Protein AF-A0AA41VSZ8-F1 (afdb_monomer_lite)

InterPro domains:
  IPR006564 Zinc finger, PMZ-type [SM00575] (76-101)
  IPR007527 Zinc finger, SWIM-type [PF04434] (69-98)
  IPR007527 Zinc finger, SWIM-type [PS50966] (60-101)

Radius of gyration: 19.93 Å; chains: 1; bounding box: 52×29×48 Å

Secondary structure (DSSP, 8-state):
--HHHHHHHHHHHHHHHHHHHHHHHHH-SSSS-HHHHHHHHHHHHHHTTS-EEE-SSSEEEEE-SS-EEEEETTTTEETTSHHHHHSS--HHHHHHHHHT-

Sequence (101 aa):
MSASAFLDQVRMKIMVMMFDNREVGALMKTPLTTHYEEKLQSLSDEGLAWPVNRASTTIYEVLSDKSSHTVNLENRTCTCQRWRVYGFPCSHALAAMHKGR

Structure (mmCIF, N/CA/C/O backbone):
data_AF-A0AA41VSZ8-F1
#
_entry.id   AF-A0AA41VSZ8-F1
#
loop_
_atom_site.group_PDB
_atom_site.id
_atom_site.type_symbol
_atom_site.label_atom_id
_atom_site.label_alt_id
_atom_site.label_comp_id
_atom_site.label_asym_id
_atom_site.label_entity_id
_atom_site.label_seq_id
_atom_site.pdbx_PDB_ins_code
_atom_site.Cartn_x
_atom_site.Cartn_y
_atom_site.Cartn_z
_atom_site.occupancy
_atom_site.B_iso_or_equiv
_atom_site.auth_seq_id
_atom_site.auth_comp_id
_atom_site.auth_asym_id
_atom_site.auth_atom_id
_atom_site.pdbx_PDB_model_num
ATOM 1 N N . MET A 1 1 ? -34.139 14.510 26.039 1.00 66.44 1 MET A N 1
ATOM 2 C CA . MET A 1 1 ? -32.841 14.020 26.560 1.00 66.44 1 MET A CA 1
ATOM 3 C C . MET A 1 1 ? -31.982 15.224 26.894 1.00 66.44 1 MET A C 1
ATOM 5 O O . MET A 1 1 ? -31.946 16.140 26.083 1.00 66.44 1 MET A O 1
ATOM 9 N N . SER A 1 2 ? -31.344 15.257 28.064 1.00 90.75 2 SER A N 1
ATOM 10 C CA . SER A 1 2 ? -30.374 16.310 28.384 1.00 90.75 2 SER A CA 1
ATOM 11 C C . SER A 1 2 ? -29.072 16.090 27.607 1.00 90.75 2 SER A C 1
ATOM 13 O O . SER A 1 2 ? -28.748 14.961 27.231 1.00 90.75 2 SER A O 1
ATOM 15 N N . ALA A 1 3 ? -28.301 17.160 27.401 1.00 89.06 3 ALA A N 1
ATOM 16 C CA . ALA A 1 3 ? -26.975 17.064 26.792 1.00 89.06 3 ALA A CA 1
ATOM 17 C C . ALA A 1 3 ? -26.049 16.115 27.578 1.00 89.06 3 ALA A C 1
ATOM 19 O O . ALA A 1 3 ? -25.317 15.339 26.972 1.00 89.06 3 ALA A O 1
ATOM 20 N N . SER A 1 4 ? -26.145 16.101 28.914 1.00 92.25 4 SER A N 1
ATOM 21 C CA . SER A 1 4 ? -25.389 15.177 29.770 1.00 92.25 4 SER A CA 1
ATOM 22 C C . SER A 1 4 ? -25.717 13.708 29.490 1.00 92.25 4 SER A C 1
ATOM 24 O O . SER A 1 4 ? -24.809 12.917 29.264 1.00 92.25 4 SER A O 1
ATOM 26 N N . ALA A 1 5 ? -27.003 13.356 29.395 1.00 93.62 5 ALA A N 1
ATOM 27 C CA . ALA A 1 5 ? -27.429 11.981 29.140 1.00 93.62 5 ALA A CA 1
ATOM 28 C C . ALA A 1 5 ? -26.990 11.469 27.756 1.00 93.62 5 ALA A C 1
ATOM 30 O O . ALA A 1 5 ? -26.745 10.277 27.587 1.00 93.62 5 ALA A O 1
ATOM 31 N N . PHE A 1 6 ? -26.888 12.354 26.759 1.00 94.88 6 PHE A N 1
ATOM 32 C CA . PHE A 1 6 ? -26.353 11.999 25.444 1.00 94.88 6 PHE A CA 1
ATOM 33 C C . PHE A 1 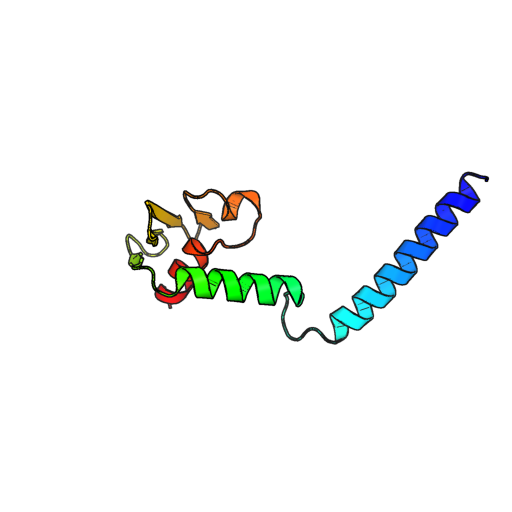6 ? -24.833 11.783 25.483 1.00 94.88 6 PHE A C 1
ATOM 35 O O . PHE A 1 6 ? -24.342 10.784 24.957 1.00 94.88 6 PHE A O 1
ATOM 42 N N . LEU A 1 7 ? -24.091 12.680 26.141 1.00 96.56 7 LEU A N 1
ATOM 43 C CA . LEU A 1 7 ? -22.640 12.546 26.302 1.00 96.56 7 LEU A CA 1
ATOM 44 C C . LEU A 1 7 ? -22.267 11.266 27.059 1.00 96.56 7 LEU A C 1
ATOM 46 O O . LEU A 1 7 ? -21.325 10.580 26.662 1.00 96.56 7 LEU A O 1
ATOM 50 N N . ASP A 1 8 ? -23.040 10.896 28.081 1.00 96.69 8 ASP A N 1
ATOM 51 C CA . ASP A 1 8 ? -22.829 9.651 28.821 1.00 96.69 8 ASP A CA 1
ATOM 52 C C . ASP A 1 8 ? -23.040 8.412 27.939 1.00 96.69 8 ASP A C 1
ATOM 54 O O . ASP A 1 8 ? -22.229 7.488 27.975 1.00 96.69 8 ASP A O 1
ATOM 58 N N . GLN A 1 9 ? -24.050 8.404 27.063 1.00 96.56 9 GLN A N 1
ATOM 59 C CA . GLN A 1 9 ? -24.249 7.303 26.111 1.00 96.56 9 GLN A CA 1
ATOM 60 C C . GLN A 1 9 ? -23.091 7.176 25.114 1.00 96.56 9 GLN A C 1
ATOM 62 O O . GLN A 1 9 ? -22.646 6.065 24.817 1.00 96.56 9 GLN A O 1
ATOM 67 N N . VAL A 1 10 ? -22.581 8.300 24.600 1.00 97.19 10 VAL A N 1
ATOM 68 C CA . VAL A 1 10 ? -21.407 8.303 23.713 1.00 97.19 10 VAL A CA 1
ATOM 69 C C . VAL A 1 10 ? -20.184 7.772 24.457 1.00 97.19 10 VAL A C 1
ATOM 71 O O . VAL A 1 10 ? -19.489 6.895 23.944 1.00 97.19 10 VAL A O 1
ATOM 74 N N . ARG A 1 11 ? -19.956 8.231 25.693 1.00 97.38 11 ARG A N 1
ATOM 75 C CA . ARG A 1 11 ? -18.864 7.748 26.545 1.00 97.38 11 ARG A CA 1
ATOM 76 C C . ARG A 1 11 ? -18.954 6.241 26.778 1.00 97.38 11 ARG A C 1
ATOM 78 O O . ARG A 1 11 ? -17.938 5.562 26.666 1.00 97.38 11 ARG A O 1
ATOM 85 N N . MET A 1 12 ? -20.145 5.713 27.066 1.00 97.69 12 MET A N 1
ATOM 86 C CA . MET A 1 12 ? -20.355 4.274 27.251 1.00 97.69 12 MET A CA 1
ATOM 87 C C . MET A 1 12 ? -20.015 3.484 25.983 1.00 97.69 12 MET A C 1
ATOM 89 O O . MET A 1 12 ? -19.294 2.494 26.065 1.00 97.69 12 MET A O 1
ATOM 93 N N . LYS A 1 13 ? -20.456 3.944 24.804 1.00 98.00 13 LYS A N 1
ATOM 94 C CA . LYS A 1 13 ? -20.116 3.289 23.527 1.00 98.00 13 LYS A CA 1
ATOM 95 C C . LYS A 1 13 ? -18.614 3.291 23.252 1.00 98.00 13 LYS A C 1
ATOM 97 O O . LYS A 1 13 ? -18.076 2.274 22.828 1.00 98.00 13 LYS A O 1
ATOM 102 N N . ILE A 1 14 ? -17.936 4.407 23.524 1.00 98.19 14 ILE A N 1
ATOM 103 C CA . ILE A 1 14 ? -16.478 4.500 23.378 1.00 98.19 14 ILE A CA 1
ATOM 104 C C . ILE A 1 14 ? -15.782 3.544 24.351 1.00 98.19 14 ILE A C 1
ATOM 106 O O . ILE A 1 14 ? -14.849 2.861 23.950 1.00 98.19 14 ILE A O 1
ATOM 110 N N . MET A 1 15 ? -16.243 3.456 25.602 1.00 98.25 15 MET A N 1
ATOM 111 C CA . MET A 1 15 ? -15.661 2.557 26.602 1.00 98.25 15 MET A CA 1
ATOM 112 C C . MET A 1 15 ? -15.769 1.085 26.185 1.00 98.25 15 MET A C 1
ATOM 114 O O . MET A 1 15 ? -14.778 0.367 26.277 1.00 98.25 15 MET A O 1
ATOM 118 N N . VAL A 1 16 ? -16.935 0.656 25.687 1.00 98.06 16 VAL A N 1
ATOM 119 C CA . VAL A 1 16 ? -17.124 -0.707 25.158 1.00 98.06 16 VAL A CA 1
ATOM 120 C C . VAL A 1 16 ? -16.198 -0.949 23.964 1.00 98.06 16 VAL A C 1
ATOM 122 O O . VAL A 1 16 ? -15.425 -1.898 23.979 1.00 98.06 16 VAL A O 1
ATOM 125 N N . MET A 1 17 ? -16.167 -0.029 22.993 1.00 97.62 17 MET A N 1
ATOM 126 C CA . MET A 1 17 ? -15.267 -0.127 21.837 1.00 97.62 17 MET A CA 1
ATOM 127 C C . MET A 1 17 ? -13.787 -0.208 22.250 1.00 97.62 17 MET A C 1
ATOM 129 O O . MET A 1 17 ? -13.015 -0.952 21.654 1.00 97.62 17 MET A O 1
ATOM 133 N N . MET A 1 18 ? -13.367 0.550 23.266 1.00 97.12 18 MET A N 1
ATOM 134 C CA . MET A 1 18 ? -11.998 0.505 23.790 1.00 97.12 18 MET A CA 1
ATOM 135 C C . MET A 1 18 ? -11.675 -0.832 24.457 1.00 97.12 18 MET A C 1
ATOM 137 O O . MET A 1 18 ? -10.556 -1.319 24.306 1.00 97.12 18 MET A O 1
ATOM 141 N N . PHE A 1 19 ? -12.630 -1.412 25.187 1.00 97.25 19 PHE A N 1
ATOM 142 C CA . PHE A 1 19 ? -12.475 -2.732 25.787 1.00 97.25 19 PHE A CA 1
ATOM 143 C C . PHE A 1 19 ? -12.324 -3.809 24.707 1.00 97.25 19 PHE A C 1
ATOM 145 O O . PHE A 1 19 ? -11.331 -4.533 24.715 1.00 97.25 19 PHE A O 1
ATOM 152 N N . ASP A 1 20 ? -13.221 -3.829 23.720 1.00 95.25 20 ASP A N 1
ATOM 153 C CA . ASP A 1 20 ? -13.173 -4.790 22.614 1.00 95.25 20 ASP A CA 1
ATOM 154 C C . ASP A 1 20 ? -11.868 -4.652 21.811 1.00 95.25 20 ASP A C 1
ATOM 156 O O . ASP A 1 20 ? -11.182 -5.637 21.537 1.00 95.25 20 ASP A O 1
ATOM 160 N N . ASN A 1 21 ? -11.455 -3.416 21.504 1.00 92.62 21 ASN A N 1
ATOM 161 C CA . ASN A 1 21 ? -10.187 -3.147 20.822 1.00 92.62 21 ASN A CA 1
ATOM 162 C C . ASN A 1 21 ? -8.973 -3.616 21.635 1.00 92.62 21 ASN A C 1
ATOM 164 O O . ASN A 1 21 ? -7.978 -4.043 21.050 1.00 92.62 21 ASN A O 1
ATOM 168 N N . ARG A 1 22 ? -9.028 -3.536 22.971 1.00 94.25 22 ARG A N 1
ATOM 169 C CA . ARG A 1 22 ? -7.957 -4.022 23.849 1.00 94.25 22 ARG A CA 1
ATOM 170 C C . ARG A 1 22 ? -7.874 -5.546 23.833 1.00 94.25 22 ARG A C 1
ATOM 172 O O . ARG A 1 22 ? -6.766 -6.066 23.746 1.00 94.25 22 ARG A O 1
ATOM 179 N N . GLU A 1 23 ? -9.007 -6.238 23.908 1.00 94.94 23 GLU A N 1
ATOM 180 C CA . GLU A 1 23 ? -9.070 -7.704 23.840 1.00 94.94 23 GLU A CA 1
ATOM 181 C C . GLU A 1 23 ? -8.526 -8.204 22.496 1.00 94.94 23 GLU A C 1
ATOM 183 O O . GLU A 1 23 ? -7.627 -9.041 22.455 1.00 94.94 23 GLU A O 1
ATOM 188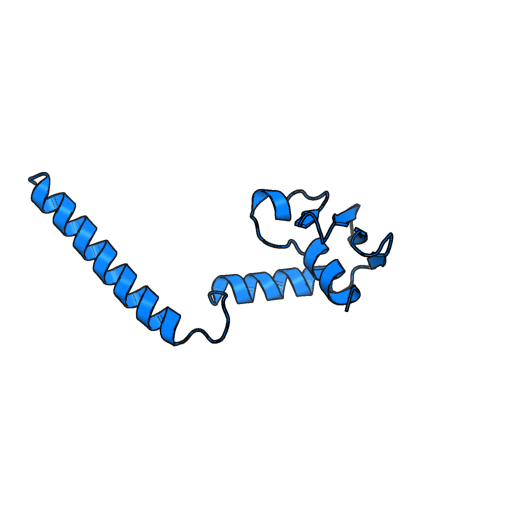 N N . VAL A 1 24 ? -8.990 -7.612 21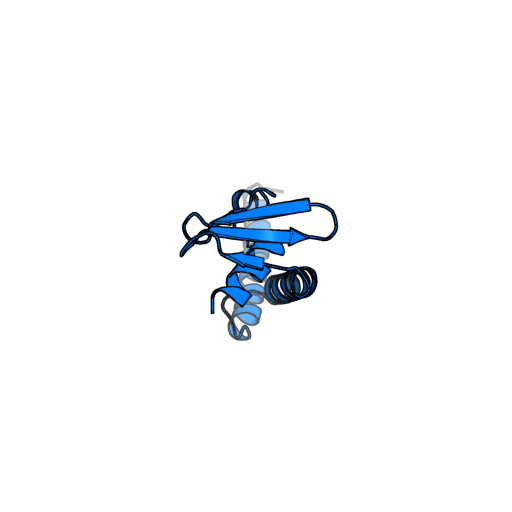.390 1.00 90.94 24 VAL A N 1
ATOM 189 C CA . VAL A 1 24 ? -8.489 -7.918 20.043 1.00 90.94 24 VAL A CA 1
ATOM 190 C C . VAL A 1 24 ? -6.995 -7.606 19.934 1.00 90.94 24 VAL A C 1
ATOM 192 O O . VAL A 1 24 ? -6.224 -8.438 19.459 1.00 90.94 24 VAL A O 1
ATOM 195 N N . GLY A 1 25 ? -6.563 -6.436 20.410 1.00 91.19 25 GLY A N 1
ATOM 196 C CA . GLY A 1 25 ? -5.163 -6.014 20.386 1.00 91.19 25 GLY A CA 1
ATOM 197 C C . GLY A 1 25 ? -4.233 -6.929 21.186 1.00 91.19 25 GLY A C 1
ATOM 198 O O . GLY A 1 25 ? -3.105 -7.156 20.762 1.00 91.19 25 GLY A O 1
ATOM 199 N N . ALA A 1 26 ? -4.703 -7.509 22.294 1.00 92.56 26 ALA A N 1
ATOM 200 C CA . ALA A 1 26 ? -3.935 -8.469 23.088 1.00 92.56 26 ALA A CA 1
ATOM 201 C C . ALA A 1 26 ? -3.674 -9.796 22.349 1.00 92.56 26 ALA A C 1
ATOM 203 O O . ALA A 1 26 ? -2.720 -10.500 22.678 1.00 92.56 26 ALA A O 1
ATOM 204 N N . LEU A 1 27 ? -4.501 -10.132 21.352 1.00 89.81 27 LEU A N 1
ATOM 205 C CA . LEU A 1 27 ? -4.364 -11.337 20.528 1.00 89.81 27 LEU A CA 1
ATOM 206 C C . LEU A 1 27 ? -3.547 -11.105 19.246 1.00 89.81 27 LEU A C 1
ATOM 208 O O . LEU A 1 27 ? -3.148 -12.074 18.593 1.00 89.81 27 LEU A O 1
ATOM 212 N N . MET A 1 28 ? -3.300 -9.846 18.868 1.00 91.38 28 MET A N 1
ATOM 213 C CA . MET A 1 28 ? -2.554 -9.508 17.655 1.00 91.38 28 MET A CA 1
ATOM 214 C C . MET A 1 28 ? -1.090 -9.937 17.778 1.00 91.38 28 MET A C 1
ATOM 216 O O . MET A 1 28 ? -0.404 -9.629 18.751 1.00 91.38 28 MET A O 1
ATOM 220 N N . LYS A 1 29 ? -0.597 -10.645 16.758 1.00 91.50 29 LYS A N 1
ATOM 221 C CA . LYS A 1 29 ? 0.792 -11.135 16.691 1.00 91.50 29 LYS A CA 1
ATOM 222 C C . LYS A 1 29 ? 1.718 -10.203 15.919 1.00 91.50 29 LYS A C 1
ATOM 224 O O . LYS A 1 29 ? 2.936 -10.345 15.999 1.00 91.50 29 LYS A O 1
ATOM 229 N N . THR A 1 30 ? 1.150 -9.275 15.159 1.00 92.56 30 THR A N 1
ATOM 230 C CA . THR A 1 30 ? 1.893 -8.283 14.390 1.00 92.56 30 THR A CA 1
ATOM 231 C C . THR A 1 30 ? 1.384 -6.879 14.721 1.00 92.56 30 THR A C 1
ATOM 233 O O . THR A 1 30 ? 0.335 -6.729 15.351 1.00 92.56 30 THR A O 1
ATOM 236 N N . PRO A 1 31 ? 2.106 -5.826 14.304 1.00 90.56 31 PRO A N 1
ATOM 237 C CA . PRO A 1 31 ? 1.639 -4.452 14.462 1.00 90.56 31 PRO A CA 1
ATOM 238 C C . PRO A 1 31 ? 0.385 -4.101 13.641 1.00 90.56 31 PRO A C 1
ATOM 240 O O . PRO A 1 31 ? -0.147 -3.005 13.806 1.00 90.56 31 PRO A O 1
ATOM 243 N N . LEU A 1 32 ? -0.057 -4.965 12.720 1.00 91.81 32 LEU A N 1
ATOM 244 C CA . LEU A 1 32 ? -1.221 -4.722 11.873 1.00 91.81 32 LEU A CA 1
ATOM 245 C C . LEU A 1 32 ? -2.455 -5.426 12.440 1.00 91.81 32 LEU A C 1
ATOM 247 O O . LEU A 1 32 ? -2.381 -6.535 12.954 1.00 91.81 32 LEU A O 1
ATOM 251 N N . THR A 1 33 ? -3.619 -4.794 12.296 1.00 91.19 33 THR A N 1
ATOM 252 C CA . THR A 1 33 ? -4.903 -5.475 12.522 1.00 91.19 33 THR A CA 1
ATOM 253 C C . THR A 1 33 ? -5.112 -6.550 11.457 1.00 91.19 33 THR A C 1
ATOM 255 O O . THR A 1 33 ? -4.722 -6.314 10.312 1.00 91.19 33 THR A O 1
ATOM 258 N N . THR A 1 34 ? -5.862 -7.611 11.761 1.00 90.06 34 THR A N 1
ATOM 259 C CA . THR A 1 34 ? -6.220 -8.680 10.805 1.00 90.06 34 THR A CA 1
ATOM 260 C C . THR A 1 34 ? -6.672 -8.153 9.439 1.00 90.06 34 THR A C 1
ATOM 262 O O . THR A 1 34 ? -6.153 -8.576 8.415 1.00 90.06 34 THR A O 1
ATOM 265 N N . HIS A 1 35 ? -7.543 -7.136 9.402 1.00 91.75 35 HIS A N 1
ATOM 266 C CA . HIS A 1 35 ? -7.996 -6.537 8.139 1.00 91.75 35 HIS A CA 1
ATOM 267 C C . HIS A 1 35 ? -6.847 -5.978 7.277 1.00 91.75 35 HIS A C 1
ATOM 269 O O . HIS A 1 35 ? -6.835 -6.115 6.055 1.00 91.75 35 HIS A O 1
ATOM 275 N N . TYR A 1 36 ? -5.868 -5.326 7.907 1.00 94.25 36 TYR A N 1
ATOM 276 C CA . TYR A 1 36 ? -4.707 -4.774 7.210 1.00 94.25 36 TYR A CA 1
ATOM 277 C C . TYR A 1 36 ? -3.661 -5.840 6.873 1.00 94.25 36 TYR A C 1
ATOM 279 O O . TYR A 1 36 ? -2.955 -5.663 5.886 1.00 94.25 36 TYR A O 1
ATOM 287 N N . GLU A 1 37 ? -3.576 -6.936 7.630 1.00 94.38 37 GLU A N 1
ATOM 288 C CA . GLU A 1 37 ? -2.769 -8.106 7.255 1.00 94.38 37 GLU A CA 1
ATOM 289 C C . GLU A 1 37 ? -3.320 -8.765 5.983 1.00 94.38 37 GLU A C 1
ATOM 291 O O . GLU A 1 37 ? -2.580 -8.961 5.022 1.00 94.38 37 GLU A O 1
ATOM 296 N N . GLU A 1 38 ? -4.630 -9.014 5.922 1.00 95.50 38 GLU A N 1
ATOM 297 C CA . GLU A 1 38 ? -5.311 -9.551 4.733 1.00 95.50 38 GLU A CA 1
ATOM 298 C C . GLU A 1 38 ? -5.157 -8.618 3.522 1.00 95.50 38 GLU A C 1
ATOM 300 O O . GLU A 1 38 ? -4.880 -9.046 2.395 1.00 95.50 38 GLU A O 1
ATOM 305 N N . LYS A 1 39 ? -5.281 -7.306 3.753 1.00 96.69 39 LYS A N 1
ATOM 306 C CA . LYS A 1 39 ? -5.051 -6.293 2.720 1.00 96.69 39 LYS A CA 1
ATOM 307 C C . LYS A 1 39 ? -3.597 -6.271 2.243 1.00 96.69 39 LYS A C 1
ATOM 309 O O . LYS A 1 39 ? -3.358 -6.110 1.050 1.00 96.69 39 LYS A O 1
ATOM 314 N N . LEU A 1 40 ? -2.629 -6.415 3.148 1.00 96.06 40 LEU A N 1
ATOM 315 C CA . LEU A 1 40 ? -1.212 -6.494 2.793 1.00 96.06 40 LEU A CA 1
ATOM 316 C C . LEU A 1 40 ? -0.944 -7.723 1.921 1.00 96.06 40 LEU A C 1
ATOM 318 O O . LEU A 1 40 ? -0.292 -7.596 0.888 1.00 96.06 40 LEU A O 1
ATOM 322 N N . GLN A 1 41 ? -1.479 -8.881 2.317 1.00 96.31 41 GLN A N 1
ATOM 323 C CA . GLN A 1 41 ? -1.310 -10.137 1.592 1.00 96.31 41 GLN A CA 1
ATOM 324 C C . GLN A 1 41 ? -1.903 -10.049 0.183 1.00 96.31 41 GLN A C 1
ATOM 326 O O . GLN A 1 41 ? -1.189 -10.271 -0.786 1.00 96.31 41 GLN A O 1
ATOM 331 N N . SER A 1 42 ? -3.160 -9.615 0.052 1.00 97.56 42 SER A N 1
ATOM 332 C CA . SER A 1 42 ? -3.817 -9.485 -1.259 1.00 97.56 42 SER A CA 1
ATOM 333 C C . SER A 1 42 ? -3.093 -8.527 -2.212 1.00 97.56 42 SER A C 1
ATOM 335 O O . SER A 1 42 ? -2.929 -8.839 -3.389 1.00 97.56 42 SER A O 1
ATOM 337 N N . LEU A 1 43 ? -2.603 -7.384 -1.717 1.00 96.81 43 LEU A N 1
ATOM 338 C CA . LEU A 1 43 ? -1.810 -6.448 -2.524 1.00 96.81 43 LEU A CA 1
ATOM 339 C C . LEU A 1 43 ? -0.424 -7.004 -2.877 1.00 96.81 43 LEU A C 1
ATOM 341 O O . LEU A 1 43 ? 0.118 -6.670 -3.931 1.00 96.81 43 LEU A O 1
ATOM 345 N N . SER A 1 44 ? 0.167 -7.815 -1.998 1.00 95.81 44 SER A N 1
ATOM 346 C CA . SER A 1 44 ? 1.426 -8.508 -2.275 1.00 95.81 44 SER A CA 1
ATOM 347 C C . SER A 1 44 ? 1.241 -9.569 -3.359 1.00 95.81 44 SER A C 1
ATOM 349 O O . SER A 1 44 ? 2.069 -9.658 -4.261 1.00 95.81 44 SER A O 1
ATOM 351 N N . ASP A 1 45 ? 0.149 -10.331 -3.295 1.00 95.75 45 ASP A N 1
ATOM 352 C CA . ASP A 1 45 ? -0.191 -11.365 -4.274 1.00 95.75 45 ASP A CA 1
ATOM 353 C C . ASP A 1 45 ? -0.469 -10.756 -5.656 1.00 95.75 45 ASP A C 1
ATOM 355 O O . ASP A 1 45 ? 0.020 -11.270 -6.660 1.00 95.75 45 ASP A O 1
ATOM 359 N N . GLU A 1 46 ? -1.168 -9.614 -5.710 1.00 94.94 46 GLU A N 1
ATOM 360 C CA . GLU A 1 46 ? -1.409 -8.845 -6.943 1.00 94.94 46 GLU A CA 1
ATOM 361 C C . GLU A 1 46 ? -0.097 -8.493 -7.664 1.00 94.94 46 GLU A C 1
ATOM 363 O O . GLU A 1 46 ? 0.007 -8.632 -8.881 1.00 94.94 46 GLU A O 1
ATOM 368 N N . GLY A 1 47 ? 0.919 -8.059 -6.912 1.00 92.38 47 GLY A N 1
ATOM 369 C CA . GLY A 1 47 ? 2.200 -7.619 -7.466 1.00 92.38 47 GLY A CA 1
ATOM 370 C C . GLY A 1 47 ? 3.252 -8.716 -7.643 1.00 92.38 47 GLY A C 1
ATOM 371 O O . GLY A 1 47 ? 4.337 -8.428 -8.151 1.00 92.38 47 GLY A O 1
ATOM 372 N N . LEU A 1 48 ? 2.976 -9.955 -7.221 1.00 89.50 48 LEU A N 1
ATOM 373 C CA . LEU A 1 48 ? 3.981 -11.018 -7.095 1.00 89.50 48 LEU A CA 1
ATOM 374 C C . LEU A 1 48 ? 4.640 -11.390 -8.432 1.00 89.50 48 LEU A C 1
ATOM 376 O O . LEU A 1 48 ? 5.838 -11.678 -8.482 1.00 89.50 48 LEU A O 1
ATOM 380 N N . ALA A 1 49 ? 3.855 -11.387 -9.510 1.00 90.44 49 ALA A N 1
ATOM 381 C CA . ALA A 1 49 ? 4.297 -11.788 -10.844 1.00 90.44 49 ALA A CA 1
ATOM 382 C C . ALA A 1 49 ? 4.883 -10.633 -11.674 1.00 90.44 49 ALA A C 1
ATOM 384 O O . ALA A 1 49 ? 5.427 -10.872 -12.754 1.00 90.44 49 ALA A O 1
ATOM 385 N N . TRP A 1 50 ? 4.778 -9.387 -11.203 1.00 95.81 50 TRP A N 1
ATOM 386 C CA . TRP A 1 50 ? 5.195 -8.233 -11.990 1.00 95.81 50 TRP A CA 1
ATOM 387 C C . TRP A 1 50 ? 6.721 -8.128 -12.092 1.00 95.81 50 TRP A C 1
ATOM 389 O O . TRP A 1 50 ? 7.427 -8.240 -11.081 1.00 95.81 50 TRP A O 1
ATOM 399 N N . PRO A 1 51 ? 7.265 -7.872 -13.295 1.00 95.81 51 PRO A N 1
ATOM 400 C CA . PRO A 1 51 ? 8.665 -7.521 -13.447 1.00 95.81 51 PRO A CA 1
ATOM 401 C C . PRO A 1 51 ? 8.996 -6.240 -12.676 1.00 95.81 51 PRO A C 1
ATOM 403 O O . PRO A 1 51 ? 8.267 -5.246 -12.731 1.00 95.81 51 PRO A O 1
ATOM 406 N N . VAL A 1 52 ? 10.129 -6.260 -11.975 1.00 96.81 52 VAL A N 1
ATOM 407 C CA . VAL A 1 52 ? 10.640 -5.116 -11.216 1.00 96.81 52 VAL A CA 1
ATOM 408 C C . VAL A 1 52 ? 12.061 -4.827 -11.670 1.00 96.81 52 VAL A C 1
ATOM 410 O O . VAL A 1 52 ? 12.961 -5.643 -11.470 1.00 96.81 52 VAL A O 1
ATOM 413 N N . ASN A 1 53 ? 12.262 -3.644 -12.236 1.00 96.25 53 ASN A N 1
ATOM 414 C CA . ASN A 1 53 ? 13.565 -3.141 -12.638 1.00 96.25 53 ASN A CA 1
ATOM 415 C C . ASN A 1 53 ? 14.084 -2.180 -11.570 1.00 96.25 53 ASN A C 1
ATOM 417 O O . ASN A 1 53 ? 13.415 -1.216 -11.195 1.00 96.25 53 ASN A O 1
ATOM 421 N N . ARG A 1 54 ? 15.297 -2.417 -11.073 1.00 96.06 54 ARG A N 1
ATOM 422 C CA . ARG A 1 54 ? 15.943 -1.514 -10.118 1.00 96.06 54 ARG A CA 1
ATOM 423 C C . ARG A 1 54 ? 16.653 -0.390 -10.871 1.00 96.06 54 ARG A C 1
ATOM 425 O O . ARG A 1 54 ? 17.589 -0.659 -11.616 1.00 96.06 54 ARG A O 1
ATOM 432 N N . ALA A 1 55 ? 16.238 0.855 -10.641 1.00 94.06 55 ALA A N 1
ATOM 433 C CA . ALA A 1 55 ? 16.878 2.036 -11.223 1.00 94.06 55 ALA A CA 1
ATOM 434 C C . ALA A 1 55 ? 17.962 2.625 -10.302 1.00 94.06 55 ALA A C 1
ATOM 436 O O . ALA A 1 55 ? 18.965 3.149 -10.777 1.00 94.06 55 ALA A O 1
ATOM 437 N N . SER A 1 56 ? 17.781 2.541 -8.979 1.00 94.25 56 SER A N 1
ATOM 438 C CA . SER A 1 56 ? 18.774 2.967 -7.984 1.00 94.25 56 SER A CA 1
ATOM 439 C C . SER A 1 56 ? 18.639 2.176 -6.679 1.00 94.25 56 SER A C 1
ATOM 441 O O . SER A 1 56 ? 17.882 1.207 -6.594 1.00 94.25 56 SER A O 1
ATOM 443 N N . THR A 1 57 ? 19.354 2.582 -5.625 1.00 93.81 57 THR A N 1
ATOM 444 C CA . THR A 1 57 ? 19.232 1.959 -4.300 1.00 93.81 57 THR A CA 1
ATOM 445 C C . THR A 1 57 ? 17.788 1.940 -3.796 1.00 93.81 57 THR A C 1
ATOM 447 O O . THR A 1 57 ? 17.361 0.936 -3.223 1.00 93.81 57 THR A O 1
ATOM 450 N N . THR A 1 58 ? 17.044 3.020 -4.051 1.00 96.06 58 THR A N 1
ATOM 451 C CA . THR A 1 58 ? 15.709 3.279 -3.491 1.00 96.06 58 THR A CA 1
ATOM 452 C C . THR A 1 58 ? 14.623 3.438 -4.558 1.00 96.06 58 THR A C 1
ATOM 454 O O . THR A 1 58 ? 13.443 3.446 -4.205 1.00 96.06 58 THR A O 1
ATOM 457 N N . ILE A 1 59 ? 14.984 3.532 -5.846 1.00 97.56 59 ILE A N 1
ATOM 458 C CA . ILE A 1 59 ? 14.048 3.740 -6.960 1.00 97.56 59 ILE A CA 1
ATOM 459 C C . ILE A 1 59 ? 13.925 2.476 -7.813 1.00 97.56 59 ILE A C 1
ATOM 461 O O . ILE A 1 59 ? 14.922 1.910 -8.268 1.00 97.56 59 ILE A O 1
ATOM 465 N N . TYR A 1 60 ? 12.681 2.080 -8.068 1.00 97.94 60 TYR A N 1
ATOM 466 C CA . TYR A 1 60 ? 12.308 0.897 -8.834 1.00 97.94 60 TYR A CA 1
ATOM 467 C C . TYR A 1 60 ? 11.253 1.263 -9.874 1.00 97.94 60 TYR A C 1
ATOM 469 O O . TYR A 1 60 ? 10.403 2.115 -9.629 1.00 97.94 60 TYR A O 1
ATOM 477 N N . GLU A 1 61 ? 11.280 0.600 -11.019 1.00 97.94 61 GLU A N 1
ATOM 478 C CA . GLU A 1 61 ? 10.185 0.580 -11.980 1.00 97.94 61 GLU A CA 1
ATOM 479 C C . GLU A 1 61 ? 9.490 -0.779 -11.901 1.00 97.94 61 GLU A C 1
ATOM 481 O O . GLU A 1 61 ? 10.135 -1.821 -11.992 1.00 97.94 61 GLU A O 1
ATOM 486 N N . VAL A 1 62 ? 8.173 -0.765 -11.718 1.00 97.50 62 VAL A N 1
ATOM 487 C CA . VAL A 1 62 ? 7.338 -1.969 -11.665 1.00 97.50 62 VAL A CA 1
ATOM 488 C C . VAL A 1 62 ? 6.461 -2.005 -12.903 1.00 97.50 62 VAL A C 1
ATOM 490 O O . VAL A 1 62 ? 5.707 -1.062 -13.141 1.00 97.50 62 VAL A O 1
ATOM 493 N N . LEU A 1 63 ? 6.553 -3.078 -13.685 1.00 96.94 63 LEU A N 1
ATOM 494 C CA . LEU A 1 63 ? 5.754 -3.272 -14.891 1.00 96.94 63 LEU A CA 1
ATOM 495 C C . LEU A 1 63 ? 4.506 -4.085 -14.542 1.00 96.94 63 LEU A C 1
ATOM 497 O O . LEU A 1 63 ? 4.565 -5.306 -14.436 1.00 96.94 63 LEU A O 1
ATOM 501 N N . SER A 1 64 ? 3.387 -3.393 -14.341 1.00 93.50 64 SER A N 1
ATOM 502 C CA . SER A 1 64 ? 2.074 -4.029 -14.192 1.00 93.50 64 SER A CA 1
ATOM 503 C C . SER A 1 64 ? 1.454 -4.327 -15.560 1.00 93.50 64 SER A C 1
ATOM 505 O O . SER A 1 64 ? 1.911 -3.811 -16.581 1.00 93.50 64 SER A O 1
ATOM 507 N N . ASP A 1 65 ? 0.367 -5.098 -15.582 1.00 87.81 65 ASP A N 1
ATOM 508 C CA . ASP A 1 65 ? -0.287 -5.579 -16.809 1.00 87.81 65 ASP A CA 1
ATOM 509 C C . ASP A 1 65 ? -0.636 -4.477 -17.825 1.00 87.81 65 ASP A C 1
ATOM 511 O O . ASP A 1 65 ? -0.677 -4.726 -19.029 1.00 87.81 65 ASP A O 1
ATOM 515 N N . LYS A 1 66 ? -0.934 -3.259 -17.351 1.00 86.12 66 LYS A N 1
ATOM 516 C CA . LYS A 1 66 ? -1.425 -2.148 -18.188 1.00 86.12 66 LYS A CA 1
ATOM 517 C C . LYS A 1 66 ? -0.498 -0.934 -18.222 1.00 86.12 66 LYS A C 1
ATOM 519 O O . LYS A 1 66 ? -0.679 -0.069 -19.076 1.00 86.12 66 LYS A O 1
ATOM 524 N N . SER A 1 67 ? 0.453 -0.831 -17.296 1.00 93.50 67 SER A N 1
ATOM 525 C CA . SER A 1 67 ? 1.295 0.360 -17.132 1.00 93.50 67 SER A CA 1
ATOM 526 C C . SER A 1 67 ? 2.553 0.076 -16.318 1.00 93.50 67 SER A C 1
ATOM 528 O O . SER A 1 67 ? 2.569 -0.817 -15.469 1.00 93.50 67 SER A O 1
ATOM 530 N N . SER A 1 68 ? 3.600 0.877 -16.523 1.00 96.75 68 SER A N 1
ATOM 531 C CA . SER A 1 68 ? 4.746 0.901 -15.615 1.00 96.75 68 SER A CA 1
ATOM 532 C C . SER A 1 68 ? 4.583 1.977 -14.543 1.00 96.75 68 SER A C 1
ATOM 534 O O . SER A 1 68 ? 3.982 3.034 -14.758 1.00 96.75 68 SER A O 1
ATOM 536 N N . HIS A 1 69 ? 5.103 1.688 -13.354 1.00 97.88 69 HIS A N 1
ATOM 537 C CA . HIS A 1 69 ? 5.028 2.572 -12.206 1.00 97.88 69 HIS A CA 1
ATOM 538 C C . HIS A 1 69 ? 6.381 2.704 -11.521 1.00 97.88 69 HIS A C 1
ATOM 540 O O . HIS A 1 69 ? 6.923 1.739 -10.987 1.00 97.88 69 HIS A O 1
ATOM 546 N N . THR A 1 70 ? 6.893 3.932 -11.451 1.00 98.25 70 THR A N 1
ATOM 547 C CA . THR A 1 70 ? 8.046 4.236 -10.602 1.00 98.25 70 THR A CA 1
ATOM 548 C C . THR A 1 70 ? 7.649 4.241 -9.125 1.00 98.25 70 THR A C 1
ATOM 550 O O . THR A 1 70 ? 6.679 4.897 -8.728 1.00 98.25 70 THR A O 1
ATOM 553 N N . VAL A 1 71 ? 8.418 3.526 -8.311 1.00 98.25 71 VAL A N 1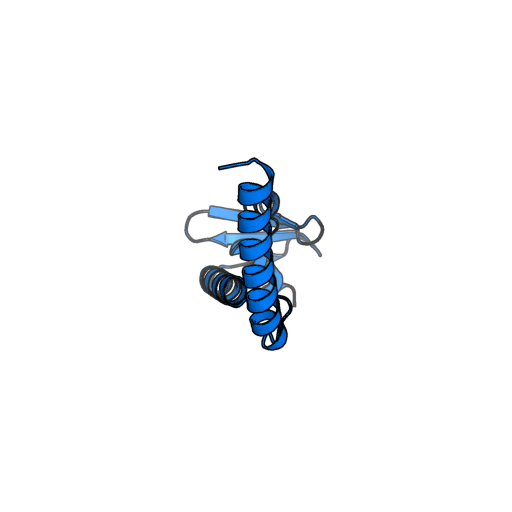
ATOM 554 C CA . VAL A 1 71 ? 8.332 3.448 -6.853 1.00 98.25 71 VAL A CA 1
ATOM 555 C C . VAL A 1 71 ? 9.614 4.025 -6.268 1.00 98.25 71 VAL A C 1
ATOM 557 O O . VAL A 1 71 ? 10.709 3.662 -6.690 1.00 98.25 71 VAL A O 1
ATOM 560 N N . ASN A 1 72 ? 9.485 4.897 -5.273 1.00 97.81 72 ASN A N 1
ATOM 561 C CA . ASN A 1 72 ? 10.601 5.383 -4.473 1.00 97.81 72 ASN A CA 1
ATOM 562 C C . ASN A 1 72 ? 10.383 4.947 -3.017 1.00 97.81 72 ASN A C 1
ATOM 564 O O . ASN A 1 72 ? 9.472 5.437 -2.348 1.00 97.81 72 ASN A O 1
ATOM 568 N N . LEU A 1 73 ? 11.205 4.008 -2.541 1.00 96.69 73 LEU A N 1
ATOM 569 C CA . LEU A 1 73 ? 11.091 3.425 -1.201 1.00 96.69 73 LEU A CA 1
ATOM 570 C C . LEU A 1 73 ? 11.525 4.390 -0.089 1.00 96.69 73 LEU A C 1
ATOM 572 O O . LEU A 1 73 ? 10.978 4.329 1.009 1.00 96.69 73 LEU A O 1
ATOM 576 N N . GLU A 1 74 ? 12.463 5.293 -0.372 1.00 96.56 74 GLU A N 1
ATOM 577 C CA . GLU A 1 74 ? 12.950 6.296 0.584 1.00 96.56 74 GLU A CA 1
ATOM 578 C C . GLU A 1 74 ? 11.879 7.351 0.863 1.00 96.56 74 GLU A C 1
ATOM 580 O O . GLU A 1 74 ? 11.515 7.597 2.010 1.00 96.56 74 GLU A O 1
ATOM 585 N N . ASN A 1 75 ? 11.288 7.890 -0.204 1.00 97.12 75 ASN A N 1
ATOM 586 C CA . ASN A 1 75 ? 10.215 8.877 -0.116 1.00 97.12 75 ASN A CA 1
ATOM 587 C C . ASN A 1 75 ? 8.830 8.250 0.107 1.00 97.12 75 ASN A C 1
ATOM 589 O O . ASN A 1 75 ? 7.851 8.979 0.252 1.00 97.12 75 ASN A O 1
ATOM 593 N N . ARG A 1 76 ? 8.732 6.912 0.122 1.00 97.31 76 ARG A N 1
ATOM 594 C CA . ARG A 1 76 ? 7.477 6.151 0.269 1.00 97.31 76 ARG A CA 1
ATOM 595 C C . ARG A 1 76 ? 6.412 6.571 -0.748 1.00 97.31 76 ARG A C 1
ATOM 597 O O . ARG A 1 76 ? 5.247 6.787 -0.415 1.00 97.31 76 ARG A O 1
ATOM 604 N N . THR A 1 77 ? 6.816 6.711 -2.008 1.00 98.06 77 THR A N 1
ATOM 605 C CA . THR A 1 77 ? 5.926 7.133 -3.094 1.00 98.06 77 THR A CA 1
ATOM 606 C C . THR A 1 77 ? 5.844 6.102 -4.206 1.00 98.06 77 THR A C 1
ATOM 608 O O . THR A 1 77 ? 6.747 5.302 -4.443 1.00 98.06 77 THR A O 1
ATOM 611 N N . CYS A 1 78 ? 4.723 6.142 -4.918 1.00 98.12 78 CYS A N 1
ATOM 612 C CA . CYS A 1 78 ? 4.548 5.469 -6.193 1.00 98.12 78 CYS A CA 1
ATOM 613 C C . CYS A 1 78 ? 3.808 6.418 -7.138 1.00 98.12 78 CYS A C 1
ATOM 615 O O . CYS A 1 78 ? 2.939 7.172 -6.695 1.00 98.12 78 CYS A O 1
ATOM 617 N N . THR A 1 79 ? 4.116 6.368 -8.433 1.00 98.06 79 THR A N 1
ATOM 618 C CA . THR A 1 79 ? 3.423 7.153 -9.472 1.00 98.06 79 THR A CA 1
ATOM 619 C C . THR A 1 79 ? 1.916 6.898 -9.511 1.00 98.06 79 THR A C 1
ATOM 621 O O . THR A 1 79 ? 1.172 7.810 -9.858 1.00 98.06 79 THR A O 1
ATOM 624 N N . CYS A 1 80 ? 1.438 5.732 -9.050 1.00 96.69 80 CYS A N 1
ATOM 625 C CA . CYS A 1 80 ? 0.003 5.468 -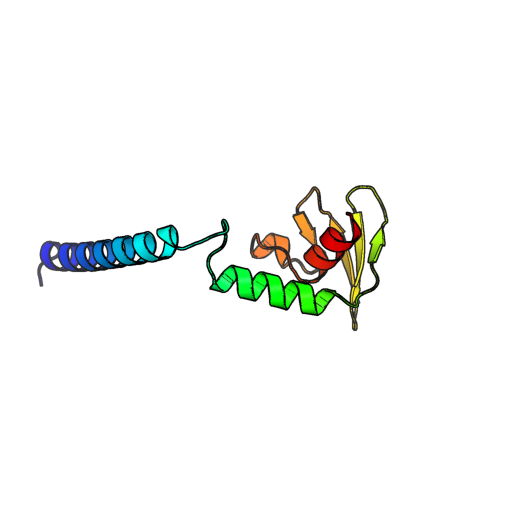8.865 1.00 96.69 80 CYS A CA 1
ATOM 626 C C . CYS A 1 80 ? -0.656 6.292 -7.734 1.00 96.69 80 CYS A C 1
ATOM 628 O O . CYS A 1 80 ? -1.858 6.177 -7.513 1.00 96.69 80 CYS A O 1
ATOM 630 N N . GLN A 1 81 ? 0.118 7.083 -6.980 1.00 97.12 81 GLN A N 1
ATOM 631 C CA . GLN A 1 81 ? -0.280 7.964 -5.868 1.00 97.12 81 GLN A CA 1
ATOM 632 C C . GLN A 1 81 ? -0.893 7.288 -4.635 1.00 97.12 81 GLN A C 1
ATOM 634 O O . GLN A 1 81 ? -0.957 7.910 -3.576 1.00 97.12 81 GLN A O 1
ATOM 639 N N . ARG A 1 82 ? -1.276 6.010 -4.709 1.00 96.19 82 ARG A N 1
ATOM 640 C CA . ARG A 1 82 ? -1.946 5.298 -3.610 1.00 96.19 82 ARG A CA 1
ATOM 641 C C . ARG A 1 82 ? -1.147 5.309 -2.308 1.00 96.19 82 ARG A C 1
ATOM 643 O O . ARG A 1 82 ? -1.724 5.586 -1.263 1.00 96.19 82 ARG A O 1
ATOM 650 N N . TRP A 1 83 ? 0.166 5.078 -2.357 1.00 97.00 83 TRP A N 1
ATOM 651 C CA . TRP A 1 83 ? 0.977 5.072 -1.133 1.00 97.00 83 TRP A CA 1
ATOM 652 C C . TRP A 1 83 ? 1.011 6.445 -0.454 1.00 97.00 83 TRP A C 1
ATOM 654 O O . TRP A 1 83 ? 0.817 6.549 0.754 1.00 97.00 83 TRP A O 1
ATOM 664 N N . ARG A 1 84 ? 1.138 7.516 -1.241 1.00 95.88 84 ARG A N 1
ATOM 665 C CA . ARG A 1 84 ? 1.105 8.886 -0.724 1.00 95.88 84 ARG A CA 1
ATOM 666 C C . ARG A 1 84 ? -0.255 9.241 -0.118 1.00 95.88 84 ARG A C 1
ATOM 668 O O . ARG A 1 84 ? -0.298 9.887 0.920 1.00 95.88 84 ARG A O 1
ATOM 675 N N . VAL A 1 85 ? -1.346 8.842 -0.771 1.00 96.94 85 VAL A N 1
ATOM 676 C CA . VAL A 1 85 ? -2.714 9.191 -0.355 1.00 96.94 85 VAL A CA 1
ATOM 677 C C . VAL A 1 85 ? -3.151 8.400 0.876 1.00 96.94 85 VAL A C 1
ATOM 679 O O . VAL A 1 85 ? -3.704 8.976 1.806 1.00 96.94 85 VAL A O 1
ATOM 682 N N . TYR A 1 86 ? -2.908 7.089 0.895 1.00 95.19 86 TYR A N 1
ATOM 683 C CA . TYR A 1 86 ? -3.400 6.211 1.959 1.00 95.19 86 TYR A CA 1
ATOM 684 C C . TYR A 1 86 ? -2.397 5.997 3.095 1.00 95.19 86 TYR A C 1
ATOM 686 O O . TYR A 1 86 ? -2.748 5.388 4.101 1.00 95.19 86 TYR A O 1
ATOM 694 N N . GLY A 1 87 ? -1.138 6.414 2.930 1.00 95.31 87 GLY A N 1
ATOM 695 C CA . GLY A 1 87 ? -0.063 6.117 3.883 1.00 95.31 87 GLY A CA 1
ATOM 696 C C . GLY A 1 87 ? 0.310 4.629 3.960 1.00 95.31 87 GLY A C 1
ATOM 697 O O . GLY A 1 87 ? 1.145 4.247 4.775 1.00 95.31 87 GLY A O 1
ATOM 698 N N . PHE A 1 88 ? -0.276 3.792 3.099 1.00 95.88 88 PHE A N 1
ATOM 699 C CA . PHE A 1 88 ? -0.105 2.342 3.071 1.00 95.88 88 PHE A CA 1
ATOM 700 C C . PHE A 1 88 ? 0.479 1.900 1.720 1.00 95.88 88 PHE A C 1
ATOM 702 O O . PHE A 1 88 ? 0.010 2.398 0.689 1.00 95.88 88 PHE A O 1
ATOM 709 N N . PRO A 1 89 ? 1.476 0.994 1.683 1.00 97.00 89 PRO A N 1
ATOM 710 C CA . PRO A 1 89 ? 2.070 0.538 0.430 1.00 97.00 89 PRO A CA 1
ATOM 711 C C . PRO A 1 89 ? 1.017 -0.030 -0.531 1.00 97.00 89 PRO A C 1
ATOM 713 O O . PRO A 1 89 ? 0.180 -0.846 -0.156 1.00 97.00 89 PRO A O 1
ATOM 716 N N . CYS A 1 90 ? 1.053 0.399 -1.791 1.00 97.25 90 CYS A N 1
ATOM 717 C CA . CYS A 1 90 ? 0.280 -0.230 -2.867 1.00 97.25 90 CYS A CA 1
ATOM 718 C C . CYS A 1 90 ? 0.957 -1.516 -3.369 1.00 97.25 90 CYS A C 1
ATOM 720 O O . CYS A 1 90 ? 2.137 -1.722 -3.094 1.00 97.25 90 CYS A O 1
ATOM 722 N N . SER A 1 91 ? 0.268 -2.305 -4.197 1.00 97.25 91 SER A N 1
ATOM 723 C CA . SER A 1 91 ? 0.811 -3.516 -4.837 1.00 97.25 91 SER A CA 1
ATOM 724 C C . SER A 1 91 ? 2.167 -3.282 -5.524 1.00 97.25 91 SER A C 1
ATOM 726 O O . SER A 1 91 ? 3.119 -4.013 -5.262 1.00 97.25 91 SER A O 1
ATOM 728 N N . HIS A 1 92 ? 2.336 -2.181 -6.271 1.00 97.44 92 HIS A N 1
ATOM 729 C CA . HIS A 1 92 ? 3.638 -1.818 -6.865 1.00 97.44 92 HIS A CA 1
ATOM 730 C C . HIS A 1 92 ? 4.747 -1.629 -5.820 1.00 97.44 92 HIS A C 1
ATOM 732 O O 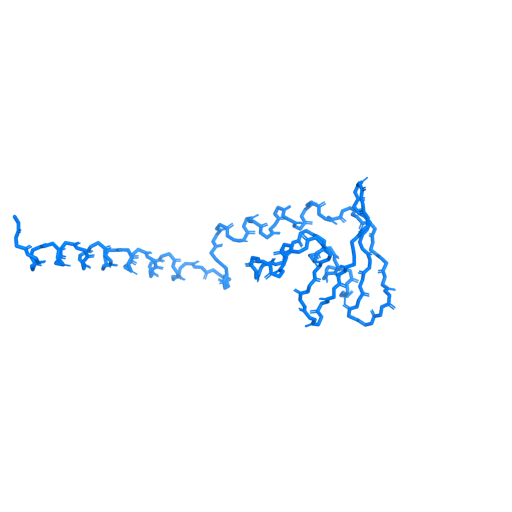. HIS A 1 92 ? 5.887 -2.043 -6.008 1.00 97.44 92 HIS A O 1
ATOM 738 N N . ALA A 1 93 ? 4.418 -0.983 -4.702 1.00 97.38 93 ALA A N 1
ATOM 739 C CA . ALA A 1 93 ? 5.381 -0.720 -3.644 1.00 97.38 93 ALA A CA 1
ATOM 740 C C . ALA A 1 93 ? 5.816 -2.016 -2.959 1.00 97.38 93 ALA A C 1
ATOM 742 O O . ALA A 1 93 ? 7.004 -2.201 -2.712 1.00 97.38 93 ALA A O 1
ATOM 743 N N . LEU A 1 94 ? 4.867 -2.920 -2.706 1.00 97.19 94 LEU A N 1
ATOM 744 C CA . LEU A 1 94 ? 5.144 -4.235 -2.133 1.00 97.19 94 LEU A CA 1
ATOM 745 C C . LEU A 1 94 ? 5.991 -5.093 -3.079 1.00 97.19 94 LEU A C 1
ATOM 747 O O . LEU A 1 94 ? 6.971 -5.685 -2.632 1.00 97.19 94 LEU A O 1
ATOM 751 N N . ALA A 1 95 ? 5.701 -5.077 -4.384 1.00 96.31 95 ALA A N 1
ATOM 752 C CA . ALA A 1 95 ? 6.524 -5.751 -5.389 1.00 96.31 95 ALA A CA 1
ATOM 753 C C . ALA A 1 95 ? 7.980 -5.244 -5.371 1.00 96.31 95 ALA A C 1
ATOM 755 O O . ALA A 1 95 ? 8.925 -6.037 -5.340 1.00 96.31 95 ALA A O 1
ATOM 756 N N . ALA A 1 96 ? 8.174 -3.920 -5.307 1.00 96.50 96 ALA A N 1
ATOM 757 C CA . ALA A 1 96 ? 9.501 -3.316 -5.193 1.00 96.50 96 ALA A CA 1
ATOM 758 C C . ALA A 1 96 ? 10.219 -3.699 -3.884 1.00 96.50 96 ALA A C 1
ATOM 760 O O . ALA A 1 96 ? 11.401 -4.041 -3.910 1.00 96.50 96 ALA A O 1
ATOM 761 N N . MET A 1 97 ? 9.514 -3.696 -2.745 1.00 95.19 97 MET A N 1
ATOM 762 C CA . MET A 1 97 ? 10.073 -4.110 -1.449 1.00 95.19 97 MET A CA 1
ATOM 763 C C . MET A 1 97 ? 10.506 -5.577 -1.439 1.00 95.19 97 MET A C 1
ATOM 765 O O . MET A 1 97 ? 11.551 -5.899 -0.880 1.00 95.19 97 MET A O 1
ATOM 769 N N . HIS A 1 98 ? 9.725 -6.463 -2.060 1.00 90.06 98 HIS A N 1
ATOM 770 C CA . HIS A 1 98 ? 10.025 -7.892 -2.099 1.00 90.06 98 HIS A CA 1
ATOM 771 C C . HIS A 1 98 ? 11.281 -8.201 -2.930 1.00 90.06 98 HIS A C 1
ATOM 773 O O . HIS A 1 98 ? 12.029 -9.118 -2.603 1.00 90.06 98 HIS A O 1
ATOM 779 N N . LYS A 1 99 ? 11.535 -7.435 -4.000 1.00 79.62 99 LYS A N 1
ATOM 780 C CA . LYS A 1 99 ? 12.707 -7.603 -4.881 1.00 79.62 99 LYS A CA 1
ATOM 781 C C . LYS A 1 99 ? 13.960 -6.862 -4.408 1.00 79.62 99 LYS A C 1
ATOM 783 O O . LYS A 1 99 ? 15.046 -7.173 -4.880 1.00 79.62 99 LYS A O 1
ATOM 788 N N . GLY A 1 100 ? 13.820 -5.888 -3.508 1.00 63.97 100 GLY A N 1
ATOM 789 C CA . GLY A 1 100 ? 14.936 -5.143 -2.916 1.00 63.97 100 GLY A CA 1
ATOM 790 C C . GLY A 1 100 ? 15.634 -5.846 -1.744 1.00 63.97 100 GLY A C 1
ATOM 791 O O . GLY A 1 100 ? 16.471 -5.214 -1.097 1.00 63.97 100 GLY A O 1
ATOM 792 N N . ARG A 1 101 ? 15.262 -7.097 -1.445 1.00 56.22 101 ARG A N 1
ATOM 793 C CA . ARG A 1 101 ? 15.824 -7.929 -0.374 1.00 56.22 101 ARG A CA 1
ATOM 794 C C . ARG A 1 101 ? 16.952 -8.824 -0.872 1.00 56.22 101 ARG A C 1
ATOM 796 O O . ARG A 1 101 ? 16.866 -9.277 -2.033 1.00 56.22 101 ARG A O 1
#

Organism: Papaver nudicaule (NCBI:txid74823)

pLDDT: mean 94.04, std 6.42, range [56.22, 98.25]

Foldseek 3Di:
DDPVVVVVVVVVVVVVVVVVCVVQVVPDPDPDRPVVVVVLVVLQVQQVPWDWADPDLFWIWTDHPPDIWIAGNVVQDIPVCCCVVVVDDGSRRSNNVVVSD